Protein AF-A0A955PTJ4-F1 (afdb_monomer_lite)

Structure (mmCIF, N/CA/C/O backbone):
data_AF-A0A955PTJ4-F1
#
_entry.id   AF-A0A955PTJ4-F1
#
loop_
_atom_site.group_PDB
_atom_site.id
_atom_site.type_symbol
_atom_site.label_atom_id
_atom_site.label_alt_id
_atom_site.label_comp_id
_atom_site.label_asym_id
_atom_site.label_entity_id
_atom_site.label_seq_id
_atom_site.pdbx_PDB_ins_code
_atom_site.Cartn_x
_atom_site.Cartn_y
_atom_site.Cartn_z
_atom_site.occupancy
_atom_site.B_iso_or_equiv
_atom_site.auth_seq_id
_atom_site.auth_comp_id
_atom_site.auth_asym_id
_atom_site.auth_atom_id
_atom_site.pdbx_PDB_model_num
ATOM 1 N N . ARG A 1 1 ? -10.381 14.439 10.822 1.00 55.16 1 ARG A N 1
ATOM 2 C CA . ARG A 1 1 ? -11.263 13.327 10.386 1.00 55.16 1 ARG A CA 1
ATOM 3 C C . ARG A 1 1 ? -10.589 12.462 9.299 1.00 55.16 1 ARG A C 1
ATOM 5 O O . ARG A 1 1 ? -11.271 12.013 8.399 1.00 55.16 1 ARG A O 1
ATOM 12 N N . TYR A 1 2 ? -9.263 12.255 9.394 1.00 65.31 2 TYR A N 1
ATOM 13 C CA . TYR A 1 2 ? -8.419 11.498 8.442 1.00 65.31 2 TYR A CA 1
ATOM 14 C C . TYR A 1 2 ? -7.204 10.848 9.145 1.00 65.31 2 TYR A C 1
ATOM 16 O O . TYR A 1 2 ? -6.227 10.477 8.502 1.00 65.31 2 TYR A O 1
ATOM 24 N N . SER A 1 3 ? -7.203 10.781 10.483 1.00 83.38 3 SER A N 1
ATOM 25 C CA . SER A 1 3 ? -6.012 10.383 11.249 1.00 83.38 3 SER A CA 1
ATOM 26 C C . SER A 1 3 ? -5.611 8.932 11.000 1.00 83.38 3 SER A C 1
ATOM 28 O O . SER A 1 3 ? -4.425 8.642 10.956 1.00 83.38 3 SER A O 1
ATOM 30 N N . GLU A 1 4 ? -6.582 8.042 10.797 1.00 87.75 4 GLU A N 1
ATOM 31 C CA . GLU A 1 4 ? -6.361 6.608 10.570 1.00 87.75 4 GLU A CA 1
ATOM 32 C C . GLU A 1 4 ? -5.604 6.376 9.258 1.00 87.75 4 GLU A C 1
ATOM 34 O O . GLU A 1 4 ? -4.556 5.733 9.246 1.00 87.75 4 GLU A O 1
ATOM 39 N N . PHE A 1 5 ? -6.070 7.008 8.175 1.00 89.94 5 PHE A N 1
ATOM 40 C CA . PHE A 1 5 ? -5.388 6.982 6.883 1.00 89.94 5 PHE A CA 1
ATOM 41 C C . PHE A 1 5 ? -3.981 7.583 6.965 1.00 89.94 5 PHE A C 1
ATOM 43 O O . PHE A 1 5 ? -3.028 6.982 6.478 1.00 89.94 5 PHE A O 1
ATOM 50 N N . GLU A 1 6 ? -3.820 8.744 7.606 1.00 91.69 6 GLU A N 1
ATOM 51 C CA . GLU A 1 6 ? -2.503 9.381 7.718 1.00 91.69 6 GLU A CA 1
ATOM 52 C C . GLU A 1 6 ? -1.514 8.568 8.561 1.00 91.69 6 GLU A C 1
ATOM 54 O O . GLU A 1 6 ? -0.322 8.540 8.245 1.00 91.69 6 GLU A O 1
ATOM 59 N N . ASN A 1 7 ? -1.989 7.882 9.604 1.00 92.12 7 ASN A N 1
ATOM 60 C CA . ASN A 1 7 ? -1.169 6.965 10.394 1.00 92.12 7 ASN A CA 1
ATOM 61 C C . ASN A 1 7 ? -0.681 5.797 9.532 1.00 92.12 7 ASN A C 1
ATOM 63 O O . ASN A 1 7 ? 0.518 5.514 9.508 1.00 92.12 7 ASN A O 1
ATOM 67 N N . LEU A 1 8 ? -1.587 5.171 8.776 1.00 93.88 8 LEU A N 1
ATOM 68 C CA . LEU A 1 8 ? -1.252 4.073 7.868 1.00 93.88 8 LEU A CA 1
ATOM 69 C C . LEU A 1 8 ? -0.290 4.536 6.769 1.00 93.88 8 LEU A C 1
ATOM 71 O O . LEU A 1 8 ? 0.746 3.911 6.565 1.00 93.88 8 LEU A O 1
ATOM 75 N N . ARG A 1 9 ? -0.552 5.682 6.134 1.00 94.00 9 ARG A N 1
ATOM 76 C CA . ARG A 1 9 ? 0.318 6.255 5.098 1.00 94.00 9 ARG A CA 1
ATOM 77 C C . ARG A 1 9 ? 1.748 6.451 5.601 1.00 94.00 9 ARG A C 1
ATOM 79 O O . ARG A 1 9 ? 2.695 6.076 4.912 1.00 94.00 9 ARG A O 1
ATOM 86 N N . LYS A 1 10 ? 1.920 7.030 6.795 1.00 95.69 10 LYS A N 1
ATOM 87 C CA . LYS A 1 10 ? 3.246 7.216 7.409 1.00 95.69 10 LYS A CA 1
ATOM 88 C C . LYS A 1 10 ? 3.927 5.880 7.697 1.00 95.69 10 LYS A C 1
ATOM 90 O O . LYS A 1 10 ? 5.105 5.737 7.378 1.00 95.69 10 LYS A O 1
ATOM 95 N N . ALA A 1 11 ? 3.190 4.912 8.243 1.00 94.50 11 ALA A N 1
ATOM 96 C CA . ALA A 1 11 ? 3.714 3.579 8.521 1.00 94.50 11 ALA A CA 1
ATOM 97 C C . ALA A 1 11 ? 4.197 2.872 7.243 1.00 94.50 11 ALA A C 1
ATOM 99 O O . ALA A 1 11 ? 5.279 2.290 7.241 1.00 94.50 11 ALA A O 1
ATOM 100 N N . GLY A 1 12 ? 3.454 2.973 6.136 1.00 95.94 12 GLY A N 1
ATOM 101 C CA . GLY A 1 12 ? 3.871 2.388 4.862 1.00 95.94 12 GLY A CA 1
ATOM 102 C C . GLY A 1 12 ? 5.085 3.062 4.235 1.00 95.94 12 GLY A C 1
ATOM 103 O O . GLY A 1 12 ? 5.955 2.360 3.729 1.00 95.94 12 GLY A O 1
ATOM 104 N N . ILE A 1 13 ? 5.181 4.396 4.297 1.00 96.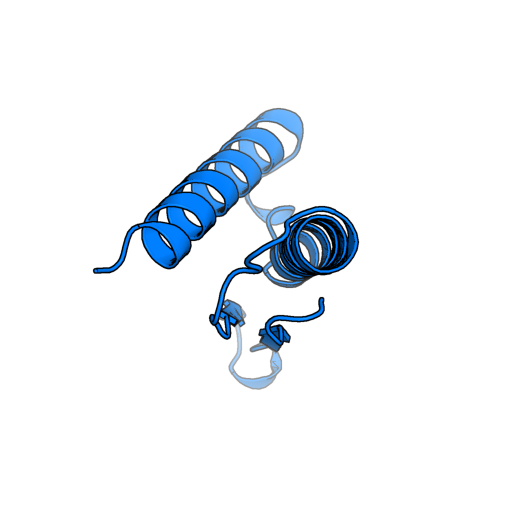44 13 ILE A N 1
ATOM 105 C CA . ILE A 1 13 ? 6.380 5.121 3.834 1.00 96.44 13 ILE A CA 1
ATOM 106 C C . ILE A 1 13 ? 7.599 4.655 4.624 1.00 96.44 13 ILE A C 1
ATOM 108 O O . ILE A 1 13 ? 8.601 4.266 4.037 1.00 96.44 13 ILE A O 1
ATOM 112 N N . GLN A 1 14 ? 7.482 4.603 5.951 1.00 96.38 14 GLN A N 1
ATOM 113 C CA . GLN A 1 14 ? 8.569 4.139 6.802 1.00 96.38 14 GLN A CA 1
ATOM 114 C C . GLN A 1 14 ? 8.945 2.679 6.508 1.00 96.38 14 GLN A C 1
ATOM 116 O O . GLN A 1 14 ? 10.129 2.358 6.446 1.00 96.38 14 GLN A O 1
ATOM 121 N N . HIS A 1 15 ? 7.965 1.795 6.298 1.00 95.06 15 HIS A N 1
ATOM 122 C CA . HIS A 1 15 ? 8.221 0.402 5.929 1.00 95.06 15 HIS A CA 1
ATOM 123 C C . HIS A 1 15 ? 8.996 0.309 4.607 1.00 95.06 15 HIS A C 1
ATOM 125 O O . HIS A 1 15 ? 9.980 -0.426 4.520 1.00 95.06 15 HIS A O 1
ATOM 131 N N . ALA A 1 16 ? 8.566 1.058 3.588 1.00 97.00 16 ALA A N 1
ATOM 132 C CA . ALA A 1 16 ? 9.221 1.106 2.285 1.00 97.00 16 ALA A CA 1
ATOM 133 C C . ALA A 1 16 ? 10.666 1.615 2.396 1.00 97.00 16 ALA A C 1
ATOM 135 O O . ALA A 1 16 ? 11.579 0.969 1.882 1.00 97.00 16 ALA A O 1
ATOM 136 N N . ASP A 1 17 ? 10.876 2.718 3.117 1.00 97.31 17 ASP A N 1
ATOM 137 C CA . ASP A 1 17 ? 12.192 3.331 3.309 1.00 97.31 17 ASP A CA 1
ATOM 138 C C . ASP A 1 17 ? 13.154 2.388 4.039 1.00 97.31 17 ASP A C 1
ATOM 140 O O . ASP A 1 17 ? 14.280 2.169 3.590 1.00 97.31 17 ASP A O 1
ATOM 144 N N . VAL A 1 18 ? 12.703 1.773 5.139 1.00 96.38 18 VAL A N 1
ATOM 145 C CA . VAL A 1 18 ? 13.518 0.824 5.912 1.00 96.38 18 VAL A CA 1
ATOM 146 C C . VAL A 1 18 ? 13.898 -0.376 5.056 1.00 96.38 18 VAL A C 1
ATOM 148 O O . VAL A 1 18 ? 15.065 -0.764 5.034 1.00 96.38 18 VAL A O 1
ATOM 151 N N . LYS A 1 19 ? 12.942 -0.953 4.322 1.00 95.31 19 LYS A N 1
ATOM 152 C CA . LYS A 1 19 ? 13.204 -2.120 3.479 1.00 95.31 19 LYS A CA 1
ATOM 153 C C . LYS A 1 19 ? 14.160 -1.791 2.331 1.00 95.31 19 LYS A C 1
ATOM 155 O O . LYS A 1 19 ? 15.093 -2.554 2.097 1.00 95.31 19 LYS A O 1
ATOM 160 N N . GLY A 1 20 ? 13.971 -0.647 1.675 1.00 96.88 20 GLY A N 1
ATOM 161 C CA . GLY A 1 20 ? 14.854 -0.181 0.606 1.00 96.88 20 GLY A CA 1
ATOM 162 C C . GLY A 1 20 ? 16.270 0.139 1.087 1.00 96.88 20 GLY A C 1
ATOM 163 O O . GLY A 1 20 ? 17.218 -0.046 0.331 1.00 96.88 20 GLY A O 1
ATOM 164 N N . MET A 1 21 ? 16.425 0.582 2.340 1.00 96.81 21 MET A N 1
ATOM 165 C CA . MET A 1 21 ? 17.732 0.816 2.963 1.00 96.81 21 MET A CA 1
ATOM 166 C C . MET A 1 21 ? 18.412 -0.481 3.427 1.00 96.81 21 MET A C 1
ATOM 168 O O . MET A 1 21 ? 19.633 -0.582 3.359 1.00 96.81 21 MET A O 1
ATOM 172 N N . MET A 1 22 ? 17.648 -1.452 3.939 1.00 96.62 22 MET A N 1
ATOM 173 C CA . MET A 1 22 ? 18.186 -2.724 4.444 1.00 96.62 22 MET A CA 1
ATOM 174 C C . MET A 1 22 ? 18.584 -3.699 3.335 1.00 96.62 22 MET A C 1
ATOM 176 O O . MET A 1 22 ? 19.514 -4.482 3.524 1.00 96.62 22 MET A O 1
ATOM 180 N N . TYR A 1 23 ? 17.864 -3.677 2.216 1.00 94.81 23 TYR A N 1
ATOM 181 C CA . TYR A 1 23 ? 18.084 -4.564 1.078 1.00 94.81 23 TYR A CA 1
ATOM 182 C C . TYR A 1 23 ? 18.391 -3.712 -0.157 1.00 94.81 23 TYR A C 1
ATOM 184 O O . TYR A 1 23 ? 19.406 -3.019 -0.176 1.00 94.81 23 TYR A O 1
ATOM 192 N N . SER A 1 24 ? 17.516 -3.718 -1.159 1.00 95.62 24 SER A N 1
ATOM 193 C CA . SER A 1 24 ? 17.587 -2.819 -2.304 1.00 95.62 24 SER A CA 1
ATOM 194 C C . SER A 1 24 ? 16.264 -2.100 -2.544 1.00 95.62 24 SER A C 1
ATOM 196 O O . SER A 1 24 ? 15.198 -2.536 -2.098 1.00 95.62 24 SER A O 1
ATOM 198 N N . ARG A 1 25 ? 16.299 -1.000 -3.303 1.00 93.19 25 ARG A N 1
ATOM 199 C CA . ARG A 1 25 ? 15.078 -0.265 -3.684 1.00 93.19 25 ARG A CA 1
ATOM 200 C C . ARG A 1 25 ? 14.140 -1.122 -4.532 1.00 93.19 25 ARG A C 1
ATOM 202 O O . ARG A 1 25 ? 12.927 -0.971 -4.434 1.00 93.19 25 ARG A O 1
ATOM 209 N N . GLU A 1 26 ? 14.697 -2.036 -5.316 1.00 92.50 26 GLU A N 1
ATOM 210 C CA . GLU A 1 26 ? 13.982 -2.987 -6.167 1.00 92.50 26 GLU A CA 1
ATOM 211 C C . GLU A 1 26 ? 13.254 -4.071 -5.351 1.00 92.50 26 GLU A C 1
ATOM 213 O O . GLU A 1 26 ? 12.291 -4.660 -5.838 1.00 92.50 26 GLU A O 1
ATOM 218 N N . ASP A 1 27 ? 13.647 -4.295 -4.091 1.00 91.94 27 ASP A N 1
ATOM 219 C CA . ASP A 1 27 ? 12.992 -5.259 -3.192 1.00 91.94 27 ASP A CA 1
ATOM 220 C C . ASP A 1 27 ? 11.737 -4.685 -2.505 1.00 91.94 27 ASP A C 1
ATOM 222 O O . ASP A 1 27 ? 10.989 -5.401 -1.818 1.00 91.94 27 ASP A O 1
ATOM 226 N N . VAL A 1 28 ? 11.484 -3.382 -2.672 1.00 96.00 28 VAL A N 1
ATOM 227 C CA . VAL A 1 28 ? 10.292 -2.701 -2.161 1.00 96.00 28 VAL A CA 1
ATOM 228 C C . VAL A 1 28 ? 9.129 -2.936 -3.123 1.00 96.00 28 VAL A C 1
ATOM 230 O O . VAL A 1 28 ? 8.951 -2.233 -4.112 1.00 96.00 28 VAL A O 1
ATOM 233 N N . THR A 1 29 ? 8.305 -3.933 -2.805 1.00 96.00 29 THR A N 1
ATOM 234 C CA . THR A 1 29 ? 7.126 -4.300 -3.603 1.00 96.00 29 THR A CA 1
ATOM 235 C C . THR A 1 29 ? 5.828 -3.918 -2.899 1.00 96.00 29 THR A C 1
ATOM 237 O O . THR A 1 29 ? 5.720 -4.022 -1.668 1.00 96.00 29 THR A O 1
ATOM 240 N N . ALA A 1 30 ? 4.800 -3.557 -3.671 1.00 96.25 30 ALA A N 1
ATOM 241 C CA . ALA A 1 30 ? 3.458 -3.296 -3.153 1.00 96.25 30 ALA A CA 1
ATOM 242 C C . ALA A 1 30 ? 2.882 -4.523 -2.444 1.00 96.25 30 ALA A C 1
ATOM 244 O O . ALA A 1 30 ? 2.211 -4.360 -1.433 1.00 96.25 30 ALA A O 1
ATOM 245 N N . ARG A 1 31 ? 3.215 -5.742 -2.895 1.00 95.69 31 ARG A N 1
ATOM 246 C CA . ARG A 1 31 ? 2.863 -6.987 -2.195 1.00 95.69 31 ARG A CA 1
ATOM 247 C C . ARG A 1 31 ? 3.365 -6.997 -0.755 1.00 95.69 31 ARG A C 1
ATOM 249 O O . ARG A 1 31 ? 2.632 -7.367 0.154 1.00 95.69 31 ARG A O 1
ATOM 256 N N . SER A 1 32 ? 4.619 -6.598 -0.535 1.00 94.75 32 SER A N 1
ATOM 257 C CA . S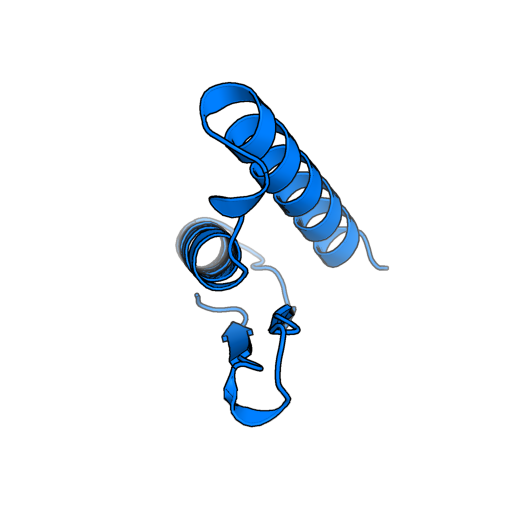ER A 1 32 ? 5.182 -6.592 0.816 1.00 94.75 32 SER A CA 1
ATOM 258 C C . SER A 1 32 ? 4.541 -5.542 1.721 1.00 94.75 32 SER A C 1
ATOM 260 O O . SER A 1 32 ? 4.255 -5.837 2.879 1.00 94.75 32 SER A O 1
ATOM 262 N N . LEU A 1 33 ? 4.233 -4.363 1.174 1.00 96.56 33 LEU A N 1
ATOM 263 C CA . LEU A 1 33 ? 3.485 -3.329 1.887 1.00 96.56 33 LEU A CA 1
ATOM 264 C C . LEU A 1 33 ? 2.046 -3.774 2.179 1.00 96.56 33 LEU A C 1
ATOM 266 O O . LEU A 1 33 ? 1.576 -3.583 3.294 1.00 96.56 33 LEU A O 1
ATOM 270 N N . ALA A 1 34 ? 1.372 -4.412 1.218 1.00 97.19 34 ALA A N 1
ATOM 271 C CA . ALA A 1 34 ? 0.023 -4.950 1.374 1.00 97.19 34 ALA A CA 1
ATOM 272 C C . ALA A 1 34 ? -0.040 -5.975 2.511 1.00 97.19 34 ALA A C 1
ATOM 274 O O . ALA A 1 34 ? -0.866 -5.833 3.404 1.00 97.19 34 ALA A O 1
ATOM 275 N N . ASN A 1 35 ? 0.895 -6.930 2.547 1.00 95.62 35 ASN A N 1
ATOM 276 C CA . ASN A 1 35 ? 0.986 -7.901 3.639 1.00 95.62 35 ASN A CA 1
ATOM 277 C C . ASN A 1 35 ? 1.188 -7.219 5.004 1.00 95.62 35 ASN A C 1
ATOM 279 O O . ASN A 1 35 ? 0.553 -7.601 5.986 1.00 95.62 35 ASN A O 1
ATOM 283 N N . GLY A 1 36 ? 2.049 -6.196 5.070 1.00 95.88 36 GLY A N 1
ATOM 284 C CA . GLY A 1 36 ? 2.253 -5.416 6.292 1.00 95.88 36 GLY A CA 1
ATOM 285 C C . GLY A 1 36 ? 0.988 -4.676 6.734 1.00 95.88 36 GLY A C 1
ATOM 286 O O . GLY A 1 36 ? 0.646 -4.692 7.915 1.00 95.88 36 GLY A O 1
ATOM 287 N N . TYR A 1 37 ? 0.259 -4.075 5.792 1.00 96.75 37 TYR A N 1
ATOM 288 C CA . TYR A 1 37 ? -1.007 -3.403 6.075 1.00 96.75 37 TYR A CA 1
ATOM 289 C C . TYR A 1 37 ? -2.101 -4.364 6.538 1.00 96.75 37 TYR A C 1
ATOM 291 O O . TYR A 1 37 ? -2.748 -4.057 7.536 1.00 96.75 37 TYR A O 1
ATOM 299 N N . SER A 1 38 ? -2.272 -5.522 5.889 1.00 96.25 38 SER A N 1
ATOM 300 C CA . SER A 1 38 ? -3.224 -6.554 6.326 1.00 96.25 38 SER A CA 1
ATOM 301 C C . SER A 1 38 ? -2.945 -7.002 7.760 1.00 96.25 38 SER A C 1
ATOM 303 O O . SER A 1 38 ? -3.861 -7.100 8.571 1.00 96.25 38 SER A O 1
ATOM 305 N N . GLN A 1 39 ? -1.672 -7.189 8.126 1.00 95.50 39 GLN A N 1
ATOM 306 C CA . GLN A 1 39 ? -1.306 -7.552 9.496 1.00 95.50 39 GLN A CA 1
ATOM 307 C C . GLN A 1 39 ? -1.645 -6.445 10.508 1.00 95.50 39 GLN A C 1
ATOM 309 O O . GLN A 1 39 ? -2.170 -6.735 11.585 1.00 95.50 39 GLN A O 1
ATOM 314 N N . ILE A 1 40 ? -1.349 -5.182 10.180 1.00 94.25 40 ILE A N 1
ATOM 315 C CA . ILE A 1 40 ? -1.664 -4.033 11.042 1.00 94.25 40 ILE A CA 1
ATOM 316 C C . ILE A 1 40 ? -3.180 -3.906 11.226 1.00 94.25 40 ILE A C 1
ATOM 318 O O . ILE A 1 40 ? -3.646 -3.812 12.361 1.00 94.25 40 ILE A O 1
ATOM 322 N N . LEU A 1 41 ? -3.944 -3.935 10.132 1.00 94.75 41 LEU A N 1
ATOM 323 C CA . LEU A 1 41 ? -5.399 -3.782 10.154 1.00 94.75 41 LEU A CA 1
ATOM 324 C C . LEU A 1 41 ? -6.082 -4.942 10.879 1.00 94.75 41 LEU A C 1
ATOM 326 O O . LEU A 1 41 ? -6.876 -4.684 11.777 1.00 94.75 41 LEU A O 1
ATOM 330 N N . GLY A 1 42 ? -5.693 -6.192 10.616 1.00 94.50 42 GLY A N 1
ATOM 331 C CA . GLY A 1 42 ? -6.229 -7.350 11.341 1.00 94.50 42 GLY A CA 1
ATOM 332 C C . GLY A 1 42 ? -5.915 -7.324 12.844 1.00 94.50 42 GLY A C 1
ATOM 333 O O . GLY A 1 42 ? -6.751 -7.705 13.670 1.00 94.50 42 GLY A O 1
ATOM 334 N N . THR A 1 43 ? -4.739 -6.810 13.228 1.00 94.12 43 THR A N 1
ATOM 335 C CA . THR A 1 43 ? -4.376 -6.626 14.645 1.00 94.12 43 THR A CA 1
ATOM 336 C C . THR A 1 43 ? -5.254 -5.565 15.305 1.00 94.12 43 THR A C 1
ATOM 338 O O . THR A 1 43 ? -5.822 -5.822 16.366 1.00 94.12 43 THR A O 1
ATOM 341 N N . LEU A 1 44 ? -5.411 -4.399 14.669 1.00 92.56 44 LEU A N 1
ATOM 342 C CA . LEU A 1 44 ? -6.275 -3.324 15.168 1.00 92.56 44 LEU A CA 1
ATOM 343 C C . LEU A 1 44 ? -7.736 -3.775 15.246 1.00 92.56 44 LEU A C 1
ATOM 345 O O . LEU A 1 44 ? -8.398 -3.508 16.243 1.00 92.56 44 LEU A O 1
ATOM 349 N N . PHE A 1 45 ? -8.212 -4.513 14.242 1.00 92.31 45 PHE A N 1
ATOM 350 C CA . PHE A 1 45 ? -9.561 -5.073 14.212 1.00 92.31 45 PHE A CA 1
ATOM 351 C C . PHE A 1 45 ? -9.842 -5.995 15.401 1.00 92.31 45 PHE A C 1
ATOM 353 O O . PHE A 1 45 ? -10.932 -5.971 15.968 1.00 92.31 45 PHE A O 1
ATOM 360 N N . SER A 1 46 ? -8.844 -6.781 15.807 1.00 92.50 46 SER A N 1
ATOM 361 C CA . SER A 1 46 ? -8.982 -7.752 16.895 1.00 92.50 46 SER A CA 1
ATOM 362 C C . SER A 1 46 ? -8.801 -7.152 18.296 1.00 92.50 46 SER A C 1
ATOM 364 O O . SER A 1 46 ? -9.315 -7.716 19.260 1.00 92.50 46 SER A O 1
ATOM 366 N N . GLN A 1 47 ? -8.030 -6.067 18.438 1.00 92.31 47 GLN A N 1
ATOM 367 C CA . GLN A 1 47 ? -7.588 -5.553 19.745 1.00 92.31 47 GLN A CA 1
ATOM 368 C C . GLN A 1 47 ? -8.243 -4.231 20.158 1.00 92.31 47 GLN A C 1
ATOM 370 O O . GLN A 1 47 ? -8.400 -3.982 21.353 1.00 92.31 47 GLN A O 1
ATOM 375 N N . GLU A 1 48 ? -8.622 -3.379 19.206 1.00 90.06 48 GLU A N 1
ATOM 376 C CA . GLU A 1 48 ? -9.156 -2.052 19.504 1.00 90.06 48 GLU A CA 1
ATOM 377 C C . GLU A 1 48 ? -10.680 -2.075 19.636 1.00 90.06 48 GLU A C 1
ATOM 379 O O . GLU A 1 48 ? -11.394 -2.655 18.822 1.00 90.06 48 GLU A O 1
ATOM 384 N N . MET A 1 49 ? -11.209 -1.357 20.632 1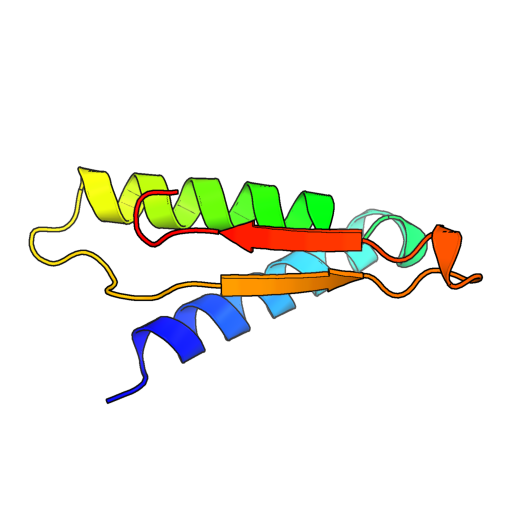.00 86.44 49 MET A N 1
ATOM 385 C CA . MET A 1 49 ? -12.662 -1.222 20.816 1.00 86.44 49 MET A CA 1
ATOM 386 C C . MET A 1 49 ? -13.329 -0.479 19.645 1.00 86.44 49 MET A C 1
ATOM 388 O O . MET A 1 49 ? -14.519 -0.660 19.386 1.00 86.44 49 MET A O 1
ATOM 392 N N . LYS A 1 50 ? -12.563 0.367 18.943 1.00 89.12 50 LYS A N 1
ATOM 393 C CA . LYS A 1 50 ? -12.977 1.056 17.723 1.00 89.12 50 LYS A CA 1
ATOM 394 C C . LYS A 1 50 ? -11.922 0.834 16.631 1.00 89.12 50 LYS A C 1
ATOM 396 O O . LYS A 1 50 ? -10.936 1.575 16.602 1.00 89.12 50 LYS A O 1
ATOM 401 N N . PRO A 1 51 ? -12.110 -0.166 15.755 1.00 87.69 51 PRO A N 1
ATOM 402 C CA . PRO A 1 51 ? -11.177 -0.421 14.671 1.00 87.69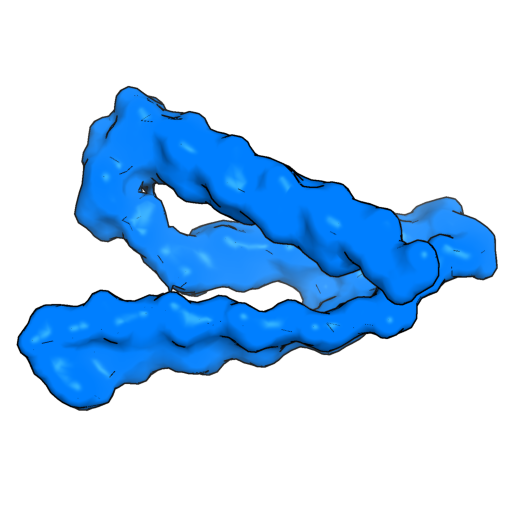 51 PRO A CA 1
ATOM 403 C C . PRO A 1 51 ? -11.229 0.688 13.619 1.00 87.69 51 PRO A C 1
ATOM 405 O O . PRO A 1 51 ? -12.173 1.480 13.569 1.00 87.69 51 PRO A O 1
ATOM 408 N N . TYR A 1 52 ? -10.192 0.748 12.786 1.00 90.25 52 TYR A N 1
ATOM 409 C CA . TYR A 1 52 ? -10.113 1.737 11.715 1.00 90.25 52 TYR A CA 1
ATOM 410 C C . TYR A 1 52 ? -11.136 1.408 10.625 1.00 90.25 52 TYR A C 1
ATOM 412 O O . TYR A 1 52 ? -11.121 0.316 10.068 1.00 90.25 52 TYR A O 1
ATOM 420 N N . GLU A 1 53 ? -11.989 2.366 10.271 1.00 90.31 53 GLU A N 1
ATOM 421 C CA . GLU A 1 53 ? -12.968 2.224 9.183 1.00 90.31 53 GLU A CA 1
ATOM 422 C C . GLU A 1 53 ? -12.357 2.693 7.854 1.00 90.31 53 GLU A C 1
ATOM 424 O O . GLU A 1 53 ? -12.734 3.725 7.294 1.00 90.31 53 GLU A O 1
ATOM 429 N N . VAL A 1 54 ? -11.347 1.968 7.369 1.00 91.62 54 VAL A N 1
ATOM 430 C CA . VAL A 1 54 ? -10.597 2.341 6.161 1.00 91.62 54 VAL A CA 1
ATOM 431 C C . VAL A 1 54 ? -10.399 1.156 5.228 1.00 91.62 54 VAL A C 1
ATOM 433 O O . VAL A 1 54 ? -10.251 0.020 5.662 1.00 91.62 54 VAL A O 1
ATOM 436 N N . GLU A 1 55 ? -10.338 1.443 3.934 1.00 94.56 55 GLU A N 1
ATOM 437 C CA . GLU A 1 55 ? -9.954 0.488 2.899 1.00 94.56 55 GLU A CA 1
ATOM 438 C C . GLU A 1 55 ? -8.736 1.044 2.160 1.00 94.56 55 GLU A C 1
ATOM 440 O O . GLU A 1 55 ? -8.689 2.232 1.823 1.00 94.56 55 GLU A O 1
ATOM 445 N N . LEU A 1 56 ? -7.726 0.201 1.944 1.00 95.12 56 LEU A N 1
ATOM 446 C CA . LEU A 1 56 ? -6.485 0.595 1.285 1.00 95.12 56 LEU A CA 1
ATOM 447 C C . LEU A 1 56 ? -6.393 -0.029 -0.103 1.00 95.12 56 LEU A C 1
ATOM 449 O O . LEU A 1 56 ? -6.705 -1.201 -0.306 1.00 95.12 56 LEU A O 1
ATOM 453 N N . LEU A 1 57 ? -5.880 0.759 -1.044 1.00 97.06 57 LEU A N 1
ATOM 454 C CA . LEU A 1 57 ? -5.537 0.307 -2.382 1.00 97.06 57 LEU A CA 1
ATOM 455 C C . LEU A 1 57 ? -4.063 0.609 -2.644 1.00 97.06 57 LEU A C 1
ATOM 457 O O . LEU A 1 57 ? -3.641 1.764 -2.572 1.00 97.06 57 LEU A O 1
ATOM 461 N N . LEU A 1 58 ? -3.282 -0.420 -2.958 1.00 96.88 58 LEU A N 1
ATOM 462 C CA . LEU A 1 58 ? -1.891 -0.279 -3.366 1.00 96.88 58 LEU A CA 1
ATOM 463 C C . LEU A 1 58 ? -1.751 -0.679 -4.824 1.00 96.88 58 LEU A C 1
ATOM 465 O O . LEU A 1 58 ? -2.066 -1.807 -5.193 1.00 96.88 58 LEU A O 1
ATOM 469 N N . ALA A 1 59 ? -1.224 0.233 -5.631 1.00 97.06 59 ALA A N 1
ATOM 470 C CA . ALA A 1 59 ? -0.873 -0.027 -7.016 1.00 97.06 59 ALA A CA 1
ATOM 471 C C . ALA A 1 59 ? 0.647 -0.145 -7.149 1.00 97.06 59 ALA A C 1
ATOM 473 O O . ALA A 1 59 ? 1.383 0.751 -6.733 1.00 97.06 59 ALA A O 1
ATOM 474 N N . GLN A 1 60 ? 1.108 -1.234 -7.754 1.00 96.94 60 GLN A N 1
ATOM 475 C CA . GLN A 1 60 ? 2.466 -1.366 -8.260 1.00 96.94 60 GLN A CA 1
ATOM 476 C C . GLN A 1 60 ? 2.445 -1.159 -9.764 1.00 96.94 60 GLN A C 1
ATOM 478 O O . GLN A 1 60 ? 1.719 -1.851 -10.477 1.00 96.94 60 GLN A O 1
ATOM 483 N N . VAL A 1 61 ? 3.269 -0.233 -10.239 1.00 96.25 61 VAL A N 1
ATOM 484 C CA . VAL A 1 61 ? 3.493 -0.034 -11.668 1.00 96.25 61 VAL A CA 1
ATOM 485 C C . VAL A 1 61 ? 4.741 -0.817 -12.054 1.00 96.25 61 VAL A C 1
ATOM 487 O O . VAL A 1 61 ? 5.812 -0.586 -11.494 1.00 96.25 61 VAL A O 1
ATOM 490 N N . GLY A 1 62 ? 4.586 -1.778 -12.960 1.00 93.94 62 GLY A N 1
ATOM 491 C CA . GLY A 1 62 ? 5.697 -2.545 -13.510 1.00 93.94 62 GLY A CA 1
ATOM 492 C C . GLY A 1 62 ? 6.349 -1.840 -14.701 1.00 93.94 62 GLY A C 1
ATOM 493 O O . GLY A 1 62 ? 5.863 -0.824 -15.191 1.00 93.94 62 GLY A O 1
ATOM 494 N N . GLU A 1 63 ? 7.443 -2.410 -15.208 1.00 94.81 63 GLU A N 1
ATOM 495 C CA . GLU A 1 63 ? 8.108 -1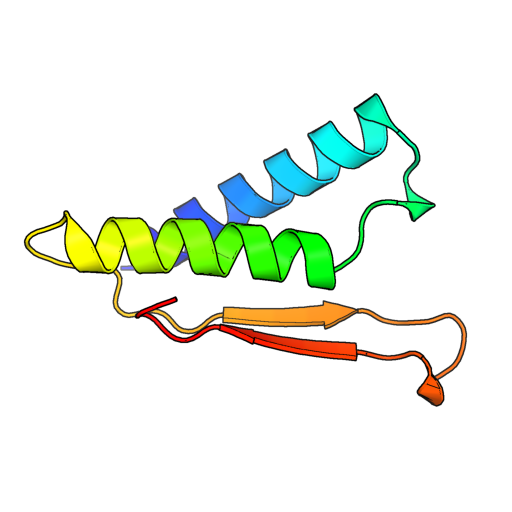.919 -16.431 1.00 94.81 63 GLU A CA 1
ATOM 496 C C . GLU A 1 63 ? 7.214 -2.020 -17.677 1.00 94.81 63 GLU A C 1
ATOM 498 O O . GLU A 1 63 ? 7.374 -1.256 -18.627 1.00 94.81 63 GLU A O 1
ATOM 503 N N . THR A 1 64 ? 6.274 -2.967 -17.670 1.00 97.12 64 THR A N 1
ATOM 504 C CA . THR A 1 64 ? 5.250 -3.130 -18.703 1.00 97.12 64 THR A CA 1
ATOM 505 C C . THR A 1 64 ? 3.860 -3.145 -18.062 1.00 97.12 64 THR A C 1
ATOM 507 O O . THR A 1 64 ? 3.738 -3.520 -16.889 1.00 97.12 64 THR A O 1
ATOM 510 N N . PRO A 1 65 ? 2.794 -2.782 -18.801 1.00 94.75 65 PRO A N 1
ATOM 511 C CA . PRO A 1 65 ? 1.435 -2.764 -18.260 1.00 94.75 65 PRO A CA 1
ATOM 512 C C . PRO A 1 65 ? 0.970 -4.105 -17.676 1.00 94.75 65 PRO A C 1
ATOM 514 O O . PRO A 1 65 ? 0.225 -4.123 -16.701 1.00 94.75 65 PRO A O 1
ATOM 517 N N . GLU A 1 66 ? 1.429 -5.229 -18.230 1.00 96.19 66 GLU A N 1
ATOM 518 C CA . GLU A 1 66 ? 1.074 -6.588 -17.789 1.00 96.19 66 GLU A CA 1
ATOM 519 C C . GLU A 1 66 ? 1.693 -6.949 -16.435 1.00 96.19 66 GLU A C 1
ATOM 521 O O . GLU A 1 66 ? 1.260 -7.897 -15.786 1.00 96.19 66 GLU A O 1
ATOM 526 N N . ARG A 1 67 ? 2.718 -6.203 -16.010 1.00 95.12 67 ARG A N 1
ATOM 527 C CA . ARG A 1 67 ? 3.377 -6.350 -14.708 1.00 95.12 67 ARG A CA 1
ATOM 528 C C . ARG A 1 67 ? 2.812 -5.400 -13.652 1.00 95.12 67 ARG A C 1
ATOM 530 O O . ARG A 1 67 ? 3.349 -5.345 -12.547 1.00 95.12 67 ARG A O 1
ATOM 537 N N . ASN A 1 68 ? 1.765 -4.643 -13.979 1.00 96.81 68 ASN A N 1
ATOM 538 C CA . ASN A 1 68 ? 1.054 -3.850 -12.989 1.00 96.81 68 ASN A CA 1
ATOM 539 C C . ASN A 1 68 ? 0.293 -4.776 -12.039 1.00 96.81 68 ASN A C 1
ATOM 541 O O . ASN A 1 68 ? -0.389 -5.704 -12.468 1.00 96.81 68 ASN A O 1
ATOM 545 N N . GLU A 1 69 ? 0.369 -4.488 -10.747 1.00 96.62 69 GLU A N 1
ATOM 546 C CA . GLU A 1 69 ? -0.358 -5.228 -9.719 1.00 96.62 69 GLU A CA 1
ATOM 547 C C . GLU A 1 69 ? -1.187 -4.256 -8.881 1.00 96.62 69 GLU A C 1
ATOM 549 O O . GLU A 1 69 ? -0.766 -3.130 -8.610 1.00 96.62 69 GLU A O 1
ATOM 554 N N . LEU A 1 70 ? -2.367 -4.694 -8.450 1.00 97.25 70 LEU A N 1
ATOM 555 C CA . LEU A 1 70 ? -3.251 -3.922 -7.587 1.00 97.25 70 LEU A CA 1
ATOM 556 C C . LEU A 1 70 ? -3.658 -4.783 -6.395 1.00 97.25 70 LEU A C 1
ATOM 558 O O . LEU A 1 70 ? -4.170 -5.888 -6.569 1.00 97.25 70 LEU A O 1
ATOM 562 N N . TYR A 1 71 ? -3.446 -4.263 -5.194 1.00 97.56 71 TYR A N 1
ATOM 563 C CA . TYR A 1 71 ? -3.780 -4.918 -3.937 1.00 97.56 71 TYR A CA 1
ATOM 564 C C . TYR A 1 71 ? -4.835 -4.095 -3.214 1.00 97.56 71 TYR A C 1
ATOM 566 O O . TYR A 1 71 ? -4.654 -2.894 -3.017 1.00 97.56 71 TYR A O 1
ATOM 574 N N . ARG A 1 72 ? -5.927 -4.745 -2.815 1.00 97.44 72 ARG A N 1
ATOM 575 C CA . ARG A 1 72 ? -7.000 -4.151 -2.018 1.00 97.44 72 ARG A CA 1
ATOM 576 C C . ARG A 1 72 ? -6.989 -4.798 -0.641 1.00 97.44 72 ARG A C 1
ATOM 578 O O . ARG A 1 72 ? -7.013 -6.022 -0.561 1.00 97.44 72 ARG A O 1
ATOM 585 N N . ILE A 1 73 ? -6.936 -3.980 0.402 1.00 96.69 73 ILE A N 1
ATOM 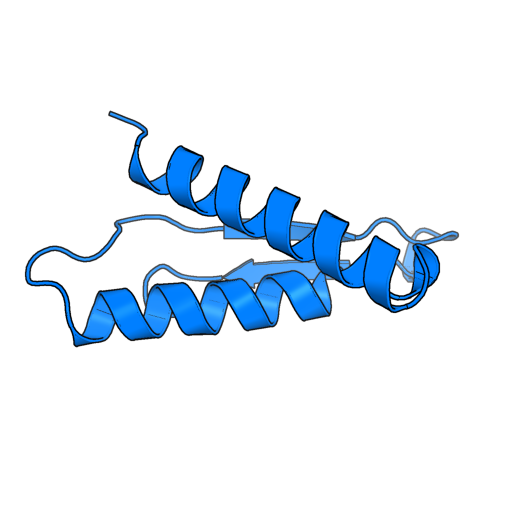586 C CA . ILE A 1 73 ? -6.911 -4.419 1.795 1.00 96.69 73 ILE A CA 1
ATOM 587 C C . ILE A 1 73 ? -8.124 -3.821 2.488 1.00 96.69 73 ILE A C 1
ATOM 589 O O . ILE A 1 73 ? -8.278 -2.597 2.540 1.00 96.69 73 ILE A O 1
ATOM 593 N N . SER A 1 74 ? -8.983 -4.705 2.980 1.00 94.69 74 SER A N 1
ATOM 594 C CA . SER A 1 74 ? -10.184 -4.357 3.731 1.00 94.69 74 SER A CA 1
ATOM 595 C C . SER A 1 74 ? -9.827 -3.940 5.162 1.00 94.69 74 SER A C 1
ATOM 597 O O . SER A 1 74 ? -8.724 -4.189 5.645 1.00 94.69 74 SER A O 1
ATOM 599 N N . PHE A 1 75 ? -10.771 -3.311 5.857 1.00 91.88 75 PHE A N 1
ATOM 600 C CA . PHE A 1 75 ? -10.578 -2.818 7.225 1.00 91.88 75 PHE A CA 1
ATOM 601 C C . PHE A 1 75 ? -10.255 -3.920 8.254 1.00 91.88 75 PHE A C 1
ATOM 603 O O . PHE A 1 75 ? -9.712 -3.620 9.315 1.00 91.88 75 PHE A O 1
ATOM 610 N N . ASP A 1 76 ? -10.597 -5.175 7.959 1.00 90.81 76 ASP A N 1
ATOM 611 C CA . ASP A 1 76 ? -10.414 -6.351 8.814 1.00 90.81 76 ASP A CA 1
ATOM 612 C C . ASP A 1 76 ? -9.118 -7.138 8.540 1.00 90.81 76 ASP A C 1
ATOM 614 O O . ASP A 1 76 ? -8.816 -8.069 9.289 1.00 90.81 76 ASP A O 1
ATOM 618 N N . GLY A 1 77 ? -8.315 -6.712 7.555 1.00 87.56 77 GLY A N 1
ATOM 619 C CA . GLY A 1 77 ? -6.998 -7.284 7.242 1.00 87.56 77 GLY A CA 1
ATOM 620 C C . GLY A 1 77 ? -6.970 -8.181 6.013 1.00 87.56 77 GLY A C 1
ATOM 621 O O . GLY A 1 77 ? -7.461 -9.324 6.090 1.00 87.56 77 GLY A O 1
#

Foldseek 3Di:
DCVLVVVLVVVLVVVLVVVCVVDNNVPRDLVVSLVVVLVVLLVQLVPPPDFDQDKDKDWDDDPDNVPIDIDIHGSND

Sequence (77 aa):
RYSEFENLRKAGIQHADVKGMMYSREDVTARSLANGYSQILGTLFSQEMKPYEVELLLAQVGETPERNELYRISFDG

Radius of gyration: 13.41 Å; chains: 1; bounding box: 31×21×40 Å

pLDDT: mean 93.38, std 6.21, range [55.16, 97.56]

Secondary structure (DSSP, 8-state):
--HHHHHHHHHHHHHHHHHHHHS-GGG--HHHHHHHHHHHHHHHHHH-SS-----EEEEE--SSGGG-EEEEE-TT-